Protein AF-A0A1H7LPI2-F1 (afdb_monomer)

Nearest PDB structures (foldseek):
  7bvj-assembly1_A  TM=6.334E-01  e=6.657E+00  Acidithiobacillus ferrooxidans ATCC 23270
  1rw9-assembly1_A  TM=4.620E-01  e=2.361E+00  Paenarthrobacter aurescens
  1rwh-assembly1_A  TM=4.658E-01  e=5.352E+00  Paenarthrobacter aurescens
  4axe-assembly1_A  TM=3.124E-01  e=2.937E+00  Arabidopsis thaliana
  7fe3-assembly1_A  TM=2.904E-01  e=3.459E+00  Flavobacterium johnsoniae UW101

Organism: NCBI:txid332977

Structure (mmCIF, N/CA/C/O backbone):
data_AF-A0A1H7LPI2-F1
#
_entry.id   AF-A0A1H7LPI2-F1
#
loop_
_atom_site.group_PDB
_atom_site.id
_atom_site.type_symbol
_atom_site.label_atom_id
_atom_site.label_alt_id
_atom_site.label_comp_id
_atom_site.label_asym_id
_atom_site.label_entity_id
_atom_site.label_seq_id
_atom_site.pdbx_PDB_ins_code
_atom_site.Cartn_x
_atom_site.Cartn_y
_atom_site.Cartn_z
_atom_site.occupancy
_atom_site.B_iso_or_equiv
_atom_site.auth_seq_id
_atom_site.auth_comp_id
_atom_site.auth_asym_id
_atom_site.auth_atom_id
_atom_site.pdbx_PDB_model_num
ATOM 1 N N . MET A 1 1 ? -0.493 6.783 13.196 1.00 60.69 1 MET A N 1
ATOM 2 C CA . MET A 1 1 ? -0.219 5.356 12.898 1.00 60.69 1 MET A CA 1
ATOM 3 C C . MET A 1 1 ? -0.973 4.312 13.747 1.00 60.69 1 MET A C 1
ATOM 5 O O . MET A 1 1 ? -0.746 3.134 13.519 1.00 60.69 1 MET A O 1
ATOM 9 N N . LYS A 1 2 ? -1.867 4.640 14.705 1.00 65.88 2 LYS A N 1
ATOM 10 C CA . LYS A 1 2 ? -2.526 3.589 15.527 1.00 65.88 2 LYS A CA 1
ATOM 11 C C . LYS A 1 2 ? -3.552 2.739 14.763 1.00 65.88 2 LYS A C 1
ATOM 13 O O . LYS A 1 2 ? -3.877 1.647 15.216 1.00 65.88 2 LYS A O 1
ATOM 18 N N . ASP A 1 3 ? -4.016 3.228 13.621 1.00 87.56 3 ASP A N 1
ATOM 19 C CA . ASP A 1 3 ? -5.085 2.611 12.835 1.00 87.56 3 ASP A CA 1
ATOM 20 C C . ASP A 1 3 ? -4.567 1.705 11.710 1.00 87.56 3 ASP A C 1
ATOM 22 O O . ASP A 1 3 ? -5.349 0.989 11.089 1.00 87.56 3 ASP A O 1
ATOM 26 N N . PHE A 1 4 ? -3.251 1.680 11.470 1.00 90.62 4 PHE A N 1
ATOM 27 C CA . PHE A 1 4 ? -2.644 0.915 10.384 1.00 90.62 4 PHE A CA 1
ATOM 28 C C . PHE A 1 4 ? -1.590 -0.058 10.903 1.00 90.62 4 PHE A C 1
ATOM 30 O O . PHE A 1 4 ? -0.697 0.306 11.667 1.00 90.62 4 PHE A O 1
ATOM 37 N N . LYS A 1 5 ? -1.669 -1.303 10.435 1.00 91.19 5 LYS A N 1
ATOM 38 C CA . LYS A 1 5 ? -0.592 -2.285 10.553 1.00 91.19 5 LYS A CA 1
ATOM 39 C C . LYS A 1 5 ? 0.149 -2.341 9.224 1.00 91.19 5 LYS A C 1
ATOM 41 O O . LYS A 1 5 ? -0.449 -2.721 8.223 1.00 91.19 5 LYS A O 1
ATOM 46 N N . ILE A 1 6 ? 1.423 -1.958 9.232 1.00 89.19 6 ILE A N 1
ATOM 47 C CA . ILE A 1 6 ? 2.294 -1.981 8.053 1.00 89.19 6 ILE A CA 1
ATOM 48 C C . ILE A 1 6 ? 3.168 -3.235 8.134 1.00 89.19 6 ILE A C 1
ATOM 50 O O . ILE A 1 6 ? 4.055 -3.318 8.985 1.00 89.19 6 ILE A O 1
ATOM 54 N N . ASP A 1 7 ? 2.905 -4.193 7.254 1.00 86.00 7 ASP A N 1
ATOM 55 C CA . ASP A 1 7 ? 3.731 -5.368 7.011 1.00 86.00 7 ASP A CA 1
ATOM 56 C C . ASP A 1 7 ? 4.600 -5.077 5.775 1.00 86.00 7 ASP A C 1
ATOM 58 O O . ASP A 1 7 ? 4.116 -4.993 4.646 1.00 86.00 7 ASP A O 1
ATOM 62 N N . THR A 1 8 ? 5.891 -4.838 5.995 1.00 74.81 8 THR A N 1
ATOM 63 C CA . THR A 1 8 ? 6.860 -4.554 4.929 1.00 74.81 8 THR A CA 1
ATOM 64 C C . THR A 1 8 ? 7.531 -5.847 4.476 1.00 74.81 8 THR A C 1
ATOM 66 O O . THR A 1 8 ? 8.139 -6.522 5.306 1.00 74.81 8 THR A O 1
ATOM 69 N N . ASP A 1 9 ? 7.451 -6.160 3.185 1.00 73.25 9 ASP A N 1
ATOM 70 C CA . ASP A 1 9 ? 8.290 -7.172 2.530 1.00 73.25 9 ASP A CA 1
ATOM 71 C C . ASP A 1 9 ? 9.435 -6.472 1.769 1.00 73.25 9 ASP A C 1
ATOM 73 O O . ASP A 1 9 ? 9.399 -5.254 1.615 1.00 73.25 9 ASP A O 1
ATOM 77 N N . GLU A 1 10 ? 10.479 -7.164 1.306 1.00 66.19 10 GLU A N 1
ATOM 78 C CA . GLU A 1 10 ? 11.623 -6.490 0.656 1.00 66.19 10 GLU A CA 1
ATOM 79 C C . GLU A 1 10 ? 11.208 -5.739 -0.623 1.00 66.19 10 GLU A C 1
ATOM 81 O O . GLU A 1 10 ? 11.788 -4.701 -0.941 1.00 66.19 10 GLU A O 1
ATOM 86 N N . LEU A 1 11 ? 10.152 -6.203 -1.301 1.00 77.31 11 LEU A N 1
ATOM 87 C CA . LEU A 1 11 ? 9.702 -5.673 -2.593 1.00 77.31 11 LEU A CA 1
ATOM 88 C C . LEU A 1 11 ? 8.376 -4.903 -2.542 1.00 77.31 11 LEU A C 1
ATOM 90 O O . LEU A 1 11 ? 8.126 -4.077 -3.411 1.00 77.31 11 LEU A O 1
ATOM 94 N N . GLU A 1 12 ? 7.527 -5.144 -1.544 1.00 86.81 12 GLU A N 1
ATOM 95 C CA . GLU A 1 12 ? 6.173 -4.577 -1.483 1.00 86.81 12 GLU A CA 1
ATOM 96 C C . GLU A 1 12 ? 5.836 -4.102 -0.065 1.00 86.81 12 GLU A C 1
ATOM 98 O O . GLU A 1 12 ? 6.505 -4.431 0.924 1.00 86.81 12 GLU A O 1
ATOM 103 N N . ARG A 1 13 ? 4.793 -3.285 0.061 1.00 89.31 13 ARG A N 1
ATOM 104 C CA . ARG A 1 13 ? 4.306 -2.777 1.346 1.00 89.31 13 ARG A CA 1
ATOM 105 C C . ARG A 1 13 ? 2.842 -3.144 1.495 1.00 89.31 13 ARG A C 1
ATOM 107 O O . ARG A 1 13 ? 1.994 -2.626 0.778 1.00 89.31 13 ARG A O 1
ATOM 114 N N . ILE A 1 14 ? 2.538 -4.030 2.436 1.00 92.38 14 ILE A N 1
ATOM 115 C CA . ILE A 1 14 ? 1.165 -4.425 2.737 1.00 92.38 14 ILE A CA 1
ATOM 116 C C . ILE A 1 14 ? 0.693 -3.649 3.958 1.00 92.38 14 ILE A C 1
ATOM 118 O O . ILE A 1 14 ? 1.306 -3.700 5.022 1.00 92.38 14 ILE A O 1
ATOM 122 N N . VAL A 1 15 ? -0.423 -2.942 3.829 1.00 93.19 15 VAL A N 1
ATOM 123 C CA . VAL A 1 15 ? -1.002 -2.163 4.924 1.00 93.19 15 VAL A CA 1
ATOM 124 C C . VAL A 1 15 ? -2.396 -2.660 5.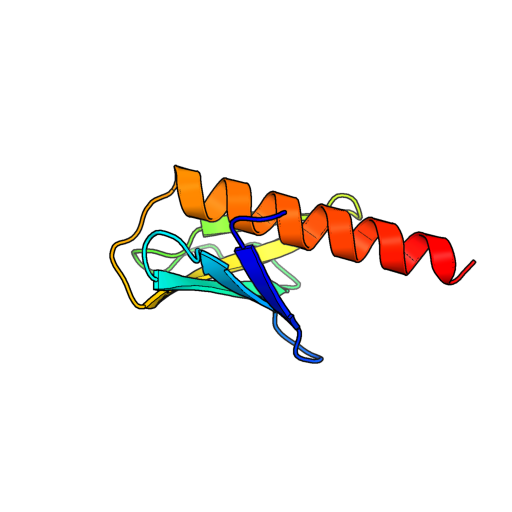222 1.00 93.19 15 VAL A C 1
ATOM 126 O O . VAL A 1 15 ? -3.230 -2.772 4.333 1.00 93.19 15 VAL A O 1
ATOM 129 N N . THR A 1 16 ? -2.668 -2.946 6.490 1.00 94.06 16 THR A N 1
ATOM 130 C CA . THR A 1 16 ? -4.007 -3.289 6.967 1.00 94.06 16 THR A CA 1
ATOM 131 C C . THR A 1 16 ? -4.568 -2.137 7.790 1.00 94.06 16 THR A C 1
ATOM 133 O O . THR A 1 16 ? -3.993 -1.784 8.821 1.00 94.06 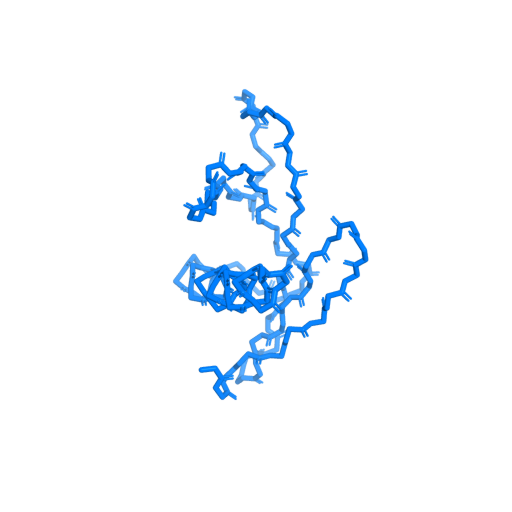16 THR A O 1
ATOM 136 N N . HIS A 1 17 ? -5.708 -1.588 7.378 1.00 94.25 17 HIS A N 1
ATOM 137 C CA . HIS A 1 17 ? -6.478 -0.644 8.180 1.00 94.25 17 HIS A CA 1
ATOM 138 C C . HIS A 1 17 ? -7.242 -1.410 9.269 1.00 94.25 17 HIS A C 1
ATOM 140 O O . HIS A 1 17 ? -8.251 -2.061 9.002 1.00 94.25 17 HIS A O 1
ATOM 146 N N . LEU A 1 18 ? -6.748 -1.359 10.506 1.00 93.75 18 LEU A N 1
ATOM 147 C CA . LEU A 1 18 ? -7.221 -2.163 11.638 1.00 93.75 18 LEU A CA 1
ATOM 148 C C . LEU A 1 18 ? -8.723 -2.008 11.951 1.00 93.75 18 LEU A C 1
ATOM 150 O O . LEU A 1 18 ? -9.353 -3.032 12.215 1.00 93.75 18 LEU A O 1
ATOM 154 N N . PRO A 1 19 ? -9.330 -0.803 11.902 1.00 92.31 19 PRO A N 1
ATOM 155 C CA . PRO A 1 19 ? -10.755 -0.624 12.195 1.00 92.31 19 PRO A CA 1
ATOM 156 C C . PRO A 1 19 ? -11.697 -1.319 11.205 1.00 92.31 19 PRO A C 1
ATOM 158 O O . PRO A 1 19 ? -12.783 -1.744 11.587 1.00 92.31 19 PRO A O 1
ATOM 161 N N . THR A 1 20 ? -11.296 -1.419 9.935 1.00 91.56 20 THR A N 1
ATOM 162 C CA . THR A 1 20 ? -12.155 -1.928 8.843 1.00 91.56 20 THR A CA 1
ATOM 163 C C . THR A 1 20 ? -11.720 -3.295 8.324 1.00 91.56 20 THR A C 1
ATOM 165 O O . THR A 1 20 ? -12.502 -3.995 7.691 1.00 91.56 20 THR A O 1
ATOM 168 N N . GLY A 1 21 ? -10.469 -3.684 8.572 1.00 92.44 21 GLY A N 1
ATOM 169 C CA . GLY A 1 21 ? -9.854 -4.874 7.996 1.00 92.44 21 GLY A CA 1
ATOM 170 C C . GLY A 1 21 ? -9.447 -4.730 6.526 1.00 92.44 21 GLY A C 1
ATOM 171 O O . GLY A 1 21 ? -8.972 -5.717 5.963 1.00 92.44 21 GLY A O 1
ATOM 172 N N . ILE A 1 22 ? -9.604 -3.548 5.910 1.00 93.06 22 ILE A N 1
ATOM 173 C CA . ILE A 1 22 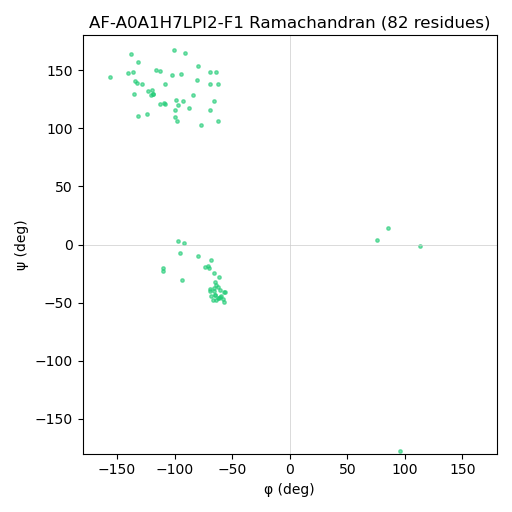? -9.186 -3.311 4.522 1.00 93.06 22 ILE A CA 1
ATOM 174 C C . ILE A 1 22 ? -7.673 -3.487 4.416 1.00 93.06 22 ILE A C 1
ATOM 176 O O . ILE A 1 22 ? -6.920 -3.047 5.291 1.00 93.06 22 ILE A O 1
ATOM 180 N N . LYS A 1 23 ? -7.234 -4.144 3.345 1.00 93.62 23 LYS A N 1
ATOM 181 C CA . LYS A 1 23 ? -5.825 -4.371 3.045 1.00 93.62 23 LYS A CA 1
ATOM 182 C C . LYS A 1 23 ? -5.449 -3.735 1.727 1.00 93.62 23 LYS A C 1
ATOM 184 O O . LYS A 1 23 ? -6.073 -4.019 0.707 1.00 93.62 23 LYS A O 1
ATOM 189 N N . PHE A 1 24 ? -4.372 -2.970 1.765 1.00 93.88 24 PHE A N 1
ATOM 190 C CA . PHE A 1 24 ? -3.745 -2.365 0.606 1.00 93.88 24 PHE A CA 1
ATOM 191 C C . PHE A 1 24 ? -2.374 -2.976 0.370 1.00 93.88 24 PHE A C 1
ATOM 193 O O . PHE A 1 24 ? -1.692 -3.376 1.318 1.00 93.88 24 PHE A O 1
ATOM 200 N N . ARG A 1 25 ? -1.973 -3.028 -0.893 1.00 93.69 25 ARG A N 1
ATOM 201 C CA . ARG A 1 25 ? -0.617 -3.344 -1.319 1.00 93.69 25 ARG A CA 1
ATOM 202 C C . ARG A 1 25 ? -0.073 -2.155 -2.078 1.00 93.69 25 ARG A C 1
ATOM 204 O O . ARG A 1 25 ? -0.721 -1.699 -3.006 1.00 93.69 25 ARG A O 1
ATOM 211 N N . PHE A 1 26 ? 1.111 -1.705 -1.699 1.00 93.56 26 PHE A N 1
ATOM 212 C CA . PHE A 1 26 ? 1.868 -0.712 -2.436 1.00 93.56 26 PHE A CA 1
ATOM 213 C C . PHE A 1 26 ? 3.119 -1.372 -2.997 1.00 93.56 26 PHE A C 1
ATOM 215 O O . PHE A 1 26 ? 3.936 -1.897 -2.234 1.00 93.56 26 PHE A O 1
ATOM 222 N N . SER A 1 27 ? 3.257 -1.341 -4.315 1.00 91.56 27 SER A N 1
ATOM 223 C CA . SER A 1 27 ? 4.400 -1.919 -5.022 1.00 91.56 27 SER A CA 1
ATOM 224 C C . SER A 1 27 ? 5.116 -0.815 -5.801 1.00 91.56 27 SER A C 1
ATOM 226 O O . SER A 1 27 ? 4.442 -0.015 -6.457 1.00 91.56 27 SER A O 1
ATOM 228 N N . PRO A 1 28 ? 6.453 -0.720 -5.718 1.00 91.00 28 PRO A N 1
ATOM 229 C CA . PRO A 1 28 ? 7.198 0.291 -6.448 1.00 91.00 28 PRO A CA 1
ATOM 230 C C . PRO A 1 28 ? 7.145 -0.018 -7.947 1.00 91.00 28 PRO A C 1
ATOM 232 O O . PRO A 1 28 ? 7.101 -1.179 -8.356 1.00 91.00 28 PRO A O 1
ATOM 235 N N . THR A 1 29 ? 7.172 1.024 -8.768 1.00 88.56 29 THR A N 1
ATOM 236 C CA . THR A 1 29 ? 7.269 0.920 -10.224 1.00 88.56 29 THR A CA 1
ATOM 237 C C . THR A 1 29 ? 8.305 1.908 -10.740 1.00 88.56 29 THR A C 1
ATOM 239 O O . THR A 1 29 ? 8.396 3.039 -10.269 1.00 88.56 29 THR A O 1
ATOM 242 N N . ASP A 1 30 ? 9.092 1.489 -11.728 1.00 84.12 30 ASP A N 1
ATOM 243 C CA . ASP A 1 30 ? 10.074 2.360 -12.381 1.00 84.12 30 ASP A CA 1
ATOM 244 C C . ASP A 1 30 ? 9.411 3.383 -13.321 1.00 84.12 30 ASP A C 1
ATOM 246 O O . ASP A 1 30 ? 10.022 4.385 -13.694 1.00 84.12 30 ASP A O 1
ATOM 250 N N . THR A 1 31 ? 8.168 3.124 -13.740 1.00 83.06 31 THR A N 1
ATOM 251 C CA . THR A 1 31 ? 7.445 3.946 -14.717 1.00 83.06 31 THR A CA 1
ATOM 252 C C . THR A 1 31 ? 5.975 4.101 -14.361 1.00 83.06 31 THR A C 1
ATOM 254 O O . THR A 1 31 ? 5.350 3.163 -13.861 1.00 83.06 31 THR A O 1
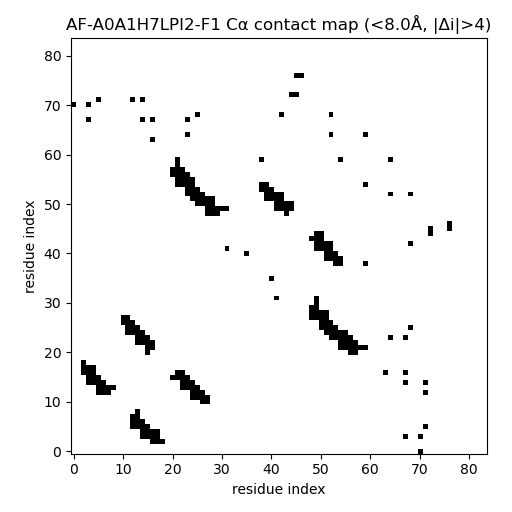ATOM 257 N N . GLU A 1 32 ? 5.403 5.253 -14.704 1.00 85.50 32 GLU A N 1
ATOM 258 C CA . GLU A 1 32 ? 3.961 5.492 -14.645 1.00 85.50 32 GLU A CA 1
ATOM 259 C C . GLU A 1 32 ? 3.261 4.649 -15.727 1.00 85.50 32 GLU A C 1
ATOM 261 O O . GLU A 1 32 ? 3.529 4.841 -16.918 1.00 85.50 32 GLU A O 1
ATOM 266 N N . PRO A 1 33 ? 2.404 3.683 -15.358 1.00 83.25 33 PRO A N 1
ATOM 267 C CA . PRO A 1 33 ? 1.723 2.855 -16.342 1.00 83.25 33 PRO A CA 1
ATOM 268 C C . PRO A 1 33 ? 0.686 3.678 -17.120 1.00 83.25 33 PRO A C 1
ATOM 270 O O . PRO A 1 33 ? -0.071 4.454 -16.540 1.00 83.25 33 PRO A O 1
ATOM 273 N N . GLU A 1 34 ? 0.604 3.472 -18.439 1.00 83.56 34 GLU A N 1
ATOM 274 C CA . GLU A 1 34 ? -0.386 4.153 -19.297 1.00 83.56 34 GLU A CA 1
ATOM 275 C C . GLU A 1 34 ? -1.833 3.740 -18.975 1.00 83.56 34 GLU A C 1
ATOM 277 O O . GLU A 1 34 ? -2.778 4.480 -19.254 1.00 83.56 34 GLU A O 1
ATOM 282 N N . VAL A 1 35 ? -2.012 2.546 -18.401 1.00 85.31 35 VAL A N 1
ATOM 283 C CA . VAL A 1 35 ? -3.303 1.985 -17.996 1.00 85.31 35 VAL A CA 1
ATOM 284 C C . VAL A 1 35 ? -3.161 1.385 -16.602 1.00 85.31 35 VAL A C 1
ATOM 286 O O . VAL A 1 35 ? -2.263 0.580 -16.364 1.00 85.31 35 VAL A O 1
ATOM 289 N N . LEU A 1 36 ? -4.072 1.759 -15.704 1.00 86.69 36 LEU A N 1
ATOM 290 C CA . LEU A 1 36 ? -4.200 1.189 -14.364 1.00 86.69 36 LEU A CA 1
ATOM 291 C C . LEU A 1 36 ? -5.366 0.202 -14.316 1.00 86.69 36 LEU A C 1
ATOM 293 O O . LEU A 1 36 ? -6.393 0.410 -14.971 1.00 86.69 36 LEU A O 1
ATOM 297 N N . ASP A 1 37 ? -5.214 -0.851 -13.516 1.00 84.69 37 ASP A N 1
ATOM 298 C CA . ASP A 1 37 ? -6.307 -1.773 -13.236 1.00 84.69 37 ASP A CA 1
ATOM 299 C C . ASP A 1 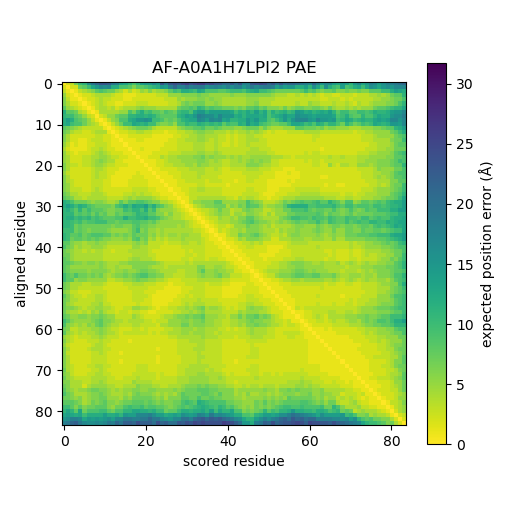37 ? -7.448 -1.060 -12.479 1.00 84.69 37 ASP A C 1
ATOM 301 O O . ASP A 1 37 ? -7.208 -0.136 -11.692 1.00 84.69 37 ASP A O 1
ATOM 305 N N . PRO A 1 38 ? -8.715 -1.465 -12.688 1.00 76.94 38 PRO A N 1
ATOM 306 C CA . PRO A 1 38 ? -9.842 -0.911 -11.949 1.00 76.94 38 PRO A CA 1
ATOM 307 C C . PRO A 1 38 ? -9.702 -1.211 -10.448 1.00 76.94 38 PRO A C 1
ATOM 309 O O . PRO A 1 38 ? -9.923 -2.340 -10.013 1.00 76.94 38 PRO A O 1
ATOM 312 N N . GLY A 1 39 ? -9.352 -0.194 -9.658 1.00 79.12 39 GLY A N 1
ATOM 313 C CA . GLY A 1 39 ? -9.106 -0.311 -8.214 1.00 79.12 39 GLY A CA 1
ATOM 314 C C . GLY A 1 39 ? -7.653 -0.078 -7.793 1.00 79.12 39 GLY A C 1
ATOM 315 O O . GLY A 1 39 ? -7.380 -0.096 -6.588 1.00 79.12 39 GLY A O 1
ATOM 316 N N . SER A 1 40 ? -6.763 0.169 -8.759 1.00 89.69 40 SER A N 1
ATOM 317 C CA . SER A 1 40 ? -5.382 0.591 -8.533 1.00 89.69 40 SER A CA 1
ATOM 318 C C . SER A 1 40 ? -5.243 2.114 -8.586 1.00 89.69 40 SER A C 1
ATOM 320 O O . SER A 1 40 ? -5.925 2.785 -9.363 1.00 89.69 40 SER A O 1
ATOM 322 N N . VAL A 1 41 ? -4.330 2.662 -7.787 1.00 90.44 41 VAL A N 1
ATOM 323 C CA . VAL A 1 41 ? -4.037 4.101 -7.715 1.00 90.44 41 VAL A CA 1
ATOM 324 C C . VAL A 1 41 ? -2.540 4.334 -7.881 1.00 90.44 41 VAL A C 1
ATOM 326 O O . VAL A 1 41 ? -1.726 3.601 -7.321 1.00 90.44 41 VAL A O 1
ATOM 329 N N . LEU A 1 42 ? -2.177 5.362 -8.649 1.00 91.81 42 LEU A N 1
ATOM 330 C CA . LEU A 1 42 ? -0.795 5.815 -8.791 1.00 91.81 42 LEU A CA 1
ATOM 331 C C . LEU A 1 42 ? -0.431 6.757 -7.639 1.00 91.81 42 LEU A C 1
ATOM 333 O O . LEU A 1 42 ? -1.152 7.715 -7.359 1.00 91.81 42 LEU A O 1
ATOM 337 N N . LEU A 1 43 ? 0.683 6.472 -6.976 1.00 92.25 43 LEU A N 1
ATOM 338 C CA . LEU A 1 43 ? 1.151 7.139 -5.767 1.00 92.25 43 LEU A CA 1
ATOM 339 C C . LEU A 1 43 ? 2.628 7.507 -5.914 1.00 92.25 43 LEU A C 1
ATOM 341 O O . LEU A 1 43 ? 3.359 6.900 -6.696 1.00 92.25 43 LEU A O 1
ATOM 345 N N . TYR A 1 44 ? 3.072 8.492 -5.140 1.00 90.00 44 TYR A N 1
ATOM 346 C CA . TYR A 1 44 ? 4.448 8.983 -5.168 1.00 90.00 44 TYR A CA 1
ATOM 347 C C . TYR A 1 44 ? 4.975 9.105 -3.742 1.00 90.00 44 TYR A C 1
ATOM 349 O O . TYR A 1 44 ? 4.235 9.531 -2.848 1.00 90.00 44 TYR A O 1
ATOM 357 N N . ASP A 1 45 ? 6.227 8.707 -3.529 1.00 88.06 45 ASP A N 1
ATOM 358 C CA . ASP A 1 45 ? 6.916 8.887 -2.248 1.00 88.06 45 ASP A CA 1
ATOM 359 C C . ASP A 1 45 ? 7.680 10.219 -2.207 1.00 88.06 45 ASP A C 1
ATOM 361 O O . ASP A 1 45 ? 7.922 10.856 -3.236 1.00 88.06 45 ASP A O 1
ATOM 365 N N . ASP A 1 46 ? 8.076 10.650 -1.007 1.00 85.00 46 ASP A N 1
ATOM 366 C CA . ASP A 1 46 ? 8.781 11.928 -0.809 1.00 85.00 46 ASP A CA 1
ATOM 367 C C . ASP A 1 46 ? 10.210 11.945 -1.388 1.00 85.00 46 ASP A C 1
ATOM 369 O O . ASP A 1 46 ? 10.821 13.008 -1.516 1.00 85.00 46 ASP A O 1
ATOM 373 N N . LEU A 1 47 ? 10.758 10.781 -1.750 1.00 83.94 47 LEU A N 1
ATOM 374 C CA . LEU A 1 47 ? 12.060 10.617 -2.403 1.00 83.94 47 LEU A CA 1
ATOM 375 C C . LEU A 1 47 ? 11.947 10.605 -3.938 1.00 83.94 47 LEU A C 1
ATOM 377 O O . LEU A 1 47 ? 12.966 10.506 -4.624 1.00 83.94 47 LEU A O 1
ATOM 381 N N . GLY A 1 48 ? 10.735 10.758 -4.481 1.00 84.06 48 GLY A N 1
ATOM 382 C CA . GLY A 1 48 ? 10.465 10.798 -5.916 1.00 84.06 48 GLY A CA 1
ATOM 383 C C . GLY A 1 48 ? 10.289 9.426 -6.567 1.00 84.06 48 GLY A C 1
ATOM 384 O O . GLY A 1 48 ? 10.328 9.343 -7.795 1.00 84.06 48 GLY A O 1
ATOM 385 N N . GLY A 1 49 ? 10.109 8.357 -5.789 1.00 88.94 49 GLY A N 1
ATOM 386 C CA . GLY A 1 49 ? 9.728 7.054 -6.326 1.00 88.94 49 GLY A CA 1
ATOM 387 C C . GLY A 1 49 ? 8.231 6.970 -6.635 1.00 88.94 49 GLY A C 1
ATOM 388 O O . GLY A 1 49 ? 7.402 7.683 -6.062 1.00 88.94 49 GLY A O 1
ATOM 389 N N . VAL A 1 50 ? 7.892 6.099 -7.584 1.00 91.81 50 VAL A N 1
ATOM 390 C CA . VAL A 1 50 ? 6.525 5.891 -8.072 1.00 91.81 50 VAL A CA 1
ATOM 391 C C . VAL A 1 50 ? 6.019 4.546 -7.568 1.00 91.81 50 VAL A C 1
ATOM 393 O O . VAL A 1 50 ? 6.748 3.554 -7.571 1.00 91.81 50 VAL A O 1
ATOM 396 N N . TRP A 1 51 ? 4.766 4.508 -7.127 1.00 92.56 51 TRP A N 1
ATOM 397 C CA . TRP A 1 51 ? 4.153 3.346 -6.495 1.00 92.56 51 TRP A CA 1
ATOM 398 C C . TRP A 1 51 ? 2.748 3.099 -7.025 1.00 92.56 51 TRP A C 1
ATOM 400 O O . TRP A 1 51 ? 2.017 4.026 -7.365 1.00 92.56 51 TRP A O 1
ATOM 410 N N . ILE A 1 52 ? 2.355 1.831 -7.054 1.00 93.00 52 ILE A N 1
ATOM 411 C CA . ILE A 1 52 ? 0.997 1.397 -7.374 1.00 93.00 52 ILE A CA 1
ATOM 412 C C . ILE A 1 52 ? 0.346 0.877 -6.102 1.00 93.00 52 ILE A C 1
ATOM 414 O O . ILE A 1 52 ? 0.871 -0.041 -5.473 1.00 93.00 52 ILE A O 1
ATOM 418 N N . GLY A 1 53 ? -0.778 1.478 -5.721 1.00 93.69 53 GLY A N 1
ATOM 419 C CA . GLY A 1 53 ? -1.621 1.051 -4.613 1.00 93.69 53 GLY A CA 1
ATOM 420 C C . GLY A 1 53 ? -2.793 0.204 -5.092 1.00 93.69 53 GLY A C 1
ATOM 421 O O . GLY A 1 53 ? -3.632 0.700 -5.830 1.00 93.69 53 GLY A O 1
ATOM 422 N N . ASP A 1 54 ? -2.888 -1.038 -4.624 1.00 93.44 54 ASP A N 1
ATOM 423 C CA . ASP A 1 54 ? -3.978 -1.972 -4.911 1.00 93.44 54 ASP A CA 1
ATOM 424 C C . ASP A 1 54 ? -4.763 -2.326 -3.648 1.00 93.44 54 ASP A C 1
ATOM 426 O O . ASP A 1 54 ? -4.201 -2.438 -2.556 1.00 93.44 54 ASP A O 1
ATOM 430 N N . VAL A 1 55 ? -6.054 -2.625 -3.801 1.00 92.88 55 VAL A N 1
ATOM 431 C CA . VAL A 1 55 ? -6.860 -3.241 -2.737 1.00 92.88 55 VAL A CA 1
ATOM 432 C C . VAL A 1 55 ? -6.737 -4.755 -2.816 1.00 92.88 55 VAL A C 1
ATOM 434 O O . VAL A 1 55 ? -7.145 -5.382 -3.788 1.00 92.88 55 VAL A O 1
ATOM 437 N N . VAL A 1 56 ? 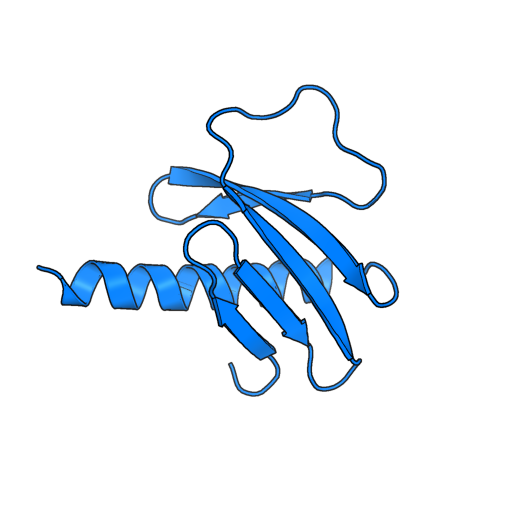-6.200 -5.360 -1.761 1.00 91.12 56 VAL A N 1
ATOM 438 C CA . VAL A 1 56 ? -6.002 -6.814 -1.663 1.00 91.12 56 VAL A CA 1
ATOM 439 C C . VAL A 1 56 ? -7.177 -7.490 -0.960 1.00 91.12 56 VAL A C 1
ATOM 441 O O . VAL A 1 56 ? -7.490 -8.650 -1.226 1.00 91.12 56 VAL A O 1
ATOM 444 N N . ALA A 1 57 ? -7.825 -6.785 -0.032 1.00 91.38 57 ALA A N 1
ATOM 445 C CA . ALA A 1 57 ? -9.007 -7.274 0.666 1.00 91.38 57 ALA A CA 1
ATOM 446 C C . ALA A 1 57 ? -9.855 -6.11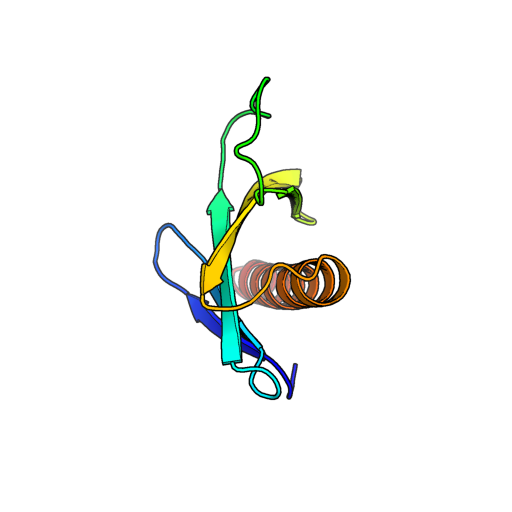2 1.188 1.00 91.38 57 ALA A C 1
ATOM 448 O O . ALA A 1 57 ? -9.311 -5.131 1.688 1.00 91.38 57 ALA A O 1
ATOM 449 N N . GLY A 1 58 ? -11.177 -6.275 1.154 1.00 89.75 58 GLY A N 1
ATOM 450 C CA . GLY A 1 58 ? -12.131 -5.242 1.560 1.00 89.75 58 GLY A CA 1
ATOM 451 C C . GLY A 1 58 ? -12.650 -4.423 0.379 1.00 89.75 58 GLY A C 1
ATOM 452 O O . GLY A 1 58 ? -12.348 -4.715 -0.776 1.00 89.75 58 GLY A O 1
ATOM 453 N N . GLU A 1 59 ? -13.478 -3.430 0.685 1.00 89.38 59 GLU A N 1
ATOM 454 C CA . GLU A 1 59 ? -13.978 -2.473 -0.302 1.00 89.38 59 GLU A CA 1
ATOM 455 C C . GLU A 1 59 ? -12.918 -1.397 -0.558 1.00 89.38 59 GLU A C 1
ATOM 457 O O . GLU A 1 59 ? -12.216 -0.984 0.368 1.00 89.38 59 GLU A O 1
ATOM 462 N N . HIS A 1 60 ? -12.778 -0.974 -1.817 1.00 88.25 60 HIS A N 1
ATOM 463 C CA . HIS A 1 60 ? -11.881 0.123 -2.156 1.00 88.25 60 HIS A CA 1
ATOM 464 C C . HIS A 1 60 ? -12.389 1.418 -1.529 1.00 88.25 60 HIS A C 1
ATOM 466 O O . HIS A 1 60 ? -13.509 1.847 -1.799 1.00 88.25 60 HIS A O 1
ATOM 472 N N . ASP A 1 61 ? -11.530 2.046 -0.736 1.00 91.12 61 ASP A N 1
ATOM 473 C CA . ASP A 1 61 ? -11.766 3.352 -0.142 1.00 91.12 61 ASP A CA 1
ATOM 474 C C . ASP A 1 61 ? -10.522 4.213 -0.375 1.00 91.12 61 ASP A C 1
ATOM 476 O O . ASP A 1 61 ? -9.450 3.947 0.179 1.00 91.12 61 ASP A O 1
ATOM 480 N N . GLU A 1 62 ? -10.671 5.220 -1.233 1.00 88.81 62 GLU A N 1
ATOM 481 C CA . GLU A 1 62 ? -9.587 6.108 -1.658 1.00 88.81 62 GLU A CA 1
ATOM 482 C C . GLU A 1 62 ? -9.009 6.905 -0.478 1.00 88.81 62 GLU A C 1
ATOM 484 O O . GLU A 1 62 ? -7.796 7.084 -0.380 1.00 88.81 62 GLU A O 1
ATOM 489 N N . VAL A 1 63 ? -9.852 7.318 0.476 1.00 91.31 63 VAL A N 1
ATOM 490 C CA . VAL A 1 63 ? -9.423 8.095 1.648 1.00 91.31 63 VAL A CA 1
ATOM 491 C C . VAL A 1 63 ? -8.561 7.232 2.564 1.00 91.31 63 VAL A C 1
ATOM 493 O O . VAL A 1 63 ? -7.508 7.668 3.033 1.00 91.31 63 VAL A O 1
ATOM 496 N N . ILE A 1 64 ? -8.988 5.993 2.811 1.00 92.81 64 ILE A N 1
ATOM 497 C CA . ILE A 1 64 ? -8.229 5.060 3.648 1.00 92.81 64 ILE A CA 1
ATOM 498 C C . ILE A 1 64 ? -6.935 4.640 2.936 1.00 92.81 64 ILE A C 1
ATOM 500 O O . ILE A 1 64 ? -5.899 4.535 3.593 1.00 92.81 64 ILE A O 1
ATOM 504 N N . MET A 1 65 ? -6.966 4.435 1.616 1.00 91.94 65 MET A N 1
ATOM 505 C CA . MET A 1 65 ? -5.774 4.106 0.831 1.00 91.94 65 MET A CA 1
ATOM 506 C C . MET A 1 65 ? -4.735 5.231 0.890 1.00 91.94 65 MET A C 1
ATOM 508 O O . MET A 1 65 ? -3.566 4.954 1.152 1.00 91.94 65 MET A O 1
ATOM 512 N N . GLN A 1 66 ? -5.154 6.487 0.715 1.00 92.00 66 GLN A N 1
ATOM 513 C CA . GLN A 1 66 ? -4.256 7.637 0.797 1.00 92.00 66 GLN A CA 1
ATOM 514 C C . GLN A 1 66 ? -3.617 7.741 2.189 1.00 92.00 66 GLN A C 1
ATOM 516 O O . GLN A 1 66 ? -2.398 7.842 2.305 1.00 92.00 66 GLN A O 1
ATOM 521 N N . ALA A 1 67 ? -4.417 7.607 3.250 1.00 92.62 67 ALA A N 1
ATOM 522 C CA . ALA A 1 67 ? -3.910 7.626 4.621 1.00 92.62 67 ALA A CA 1
ATOM 523 C C . ALA A 1 67 ? -2.961 6.446 4.920 1.00 92.62 67 ALA A C 1
ATOM 525 O O . ALA A 1 67 ? -1.991 6.588 5.668 1.00 92.62 67 ALA A O 1
ATOM 526 N N . ALA A 1 68 ? -3.221 5.273 4.332 1.00 92.62 68 ALA A N 1
ATOM 527 C CA . ALA A 1 68 ? -2.330 4.120 4.417 1.00 92.62 68 ALA A CA 1
ATOM 528 C C . ALA A 1 68 ? -0.997 4.380 3.698 1.00 92.62 68 ALA A C 1
ATOM 530 O O . ALA A 1 68 ? 0.053 4.011 4.227 1.00 92.62 68 ALA A O 1
ATOM 531 N N . TRP A 1 69 ? -1.033 5.035 2.533 1.00 93.19 69 TRP A N 1
ATOM 532 C CA . TRP A 1 69 ? 0.160 5.426 1.786 1.00 93.19 69 TRP A CA 1
ATOM 533 C C . TRP A 1 69 ? 1.011 6.439 2.554 1.00 93.19 69 TRP A C 1
ATOM 535 O O . TRP A 1 69 ? 2.207 6.220 2.729 1.00 93.19 69 TRP A O 1
ATOM 545 N N . GLU A 1 70 ? 0.399 7.493 3.096 1.00 91.00 70 GLU A N 1
ATOM 546 C CA . GLU A 1 70 ? 1.098 8.493 3.912 1.00 91.00 70 GLU A CA 1
ATOM 547 C C . GLU A 1 70 ? 1.810 7.848 5.110 1.00 91.00 70 GLU A C 1
ATOM 549 O O . GLU A 1 70 ? 2.963 8.165 5.395 1.00 91.00 70 GLU A O 1
ATOM 554 N N . ALA A 1 71 ? 1.170 6.876 5.770 1.00 90.06 71 ALA A N 1
ATOM 555 C CA . ALA A 1 71 ? 1.792 6.136 6.865 1.00 90.06 71 ALA A CA 1
ATOM 556 C C . ALA A 1 71 ? 2.990 5.280 6.404 1.00 90.06 71 ALA A C 1
ATOM 558 O O . ALA A 1 71 ? 3.978 5.158 7.128 1.00 90.06 71 ALA A O 1
ATOM 559 N N . VAL A 1 72 ? 2.930 4.674 5.215 1.00 89.06 72 VAL A N 1
ATOM 560 C CA . VAL A 1 72 ? 4.068 3.929 4.647 1.00 89.06 72 VAL A CA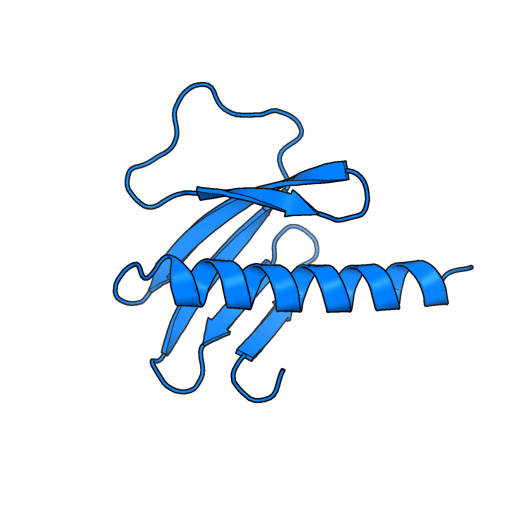 1
ATOM 561 C C . VAL A 1 72 ? 5.217 4.866 4.307 1.00 89.06 72 VAL A C 1
ATOM 563 O O . VAL A 1 72 ? 6.355 4.587 4.684 1.00 89.06 72 VAL A O 1
ATOM 566 N N . ASN A 1 73 ? 4.912 5.968 3.628 1.00 87.69 73 ASN A N 1
ATOM 567 C CA . ASN A 1 73 ? 5.892 6.934 3.165 1.00 87.69 73 ASN A CA 1
ATOM 568 C C . ASN A 1 73 ? 6.601 7.627 4.346 1.00 87.69 73 ASN A C 1
ATOM 570 O O . ASN A 1 73 ? 7.828 7.665 4.376 1.00 87.69 73 ASN A O 1
ATOM 574 N N . GLU A 1 74 ? 5.864 8.040 5.388 1.00 86.12 74 GLU A N 1
ATOM 575 C CA . GLU A 1 74 ? 6.443 8.594 6.625 1.00 86.12 74 GLU A CA 1
ATOM 576 C C . GLU A 1 74 ? 7.431 7.612 7.269 1.00 86.12 74 GLU A C 1
ATOM 578 O O . GLU A 1 74 ? 8.576 7.972 7.554 1.00 86.12 74 GLU A O 1
ATOM 583 N N . LYS A 1 75 ? 7.025 6.345 7.437 1.00 83.50 75 LYS A N 1
ATOM 584 C CA . LYS A 1 75 ? 7.887 5.315 8.028 1.00 83.50 75 LYS A CA 1
ATOM 585 C C . LYS A 1 75 ? 9.153 5.099 7.197 1.00 83.50 75 LYS A C 1
ATOM 587 O O . LYS A 1 75 ? 10.247 5.018 7.753 1.00 83.50 75 LYS A O 1
ATOM 592 N N . TYR A 1 76 ? 9.008 5.015 5.877 1.00 78.50 76 TYR A N 1
ATOM 593 C CA . TYR A 1 76 ? 10.129 4.804 4.966 1.00 78.50 76 TYR A CA 1
ATOM 594 C C . TYR A 1 76 ? 11.106 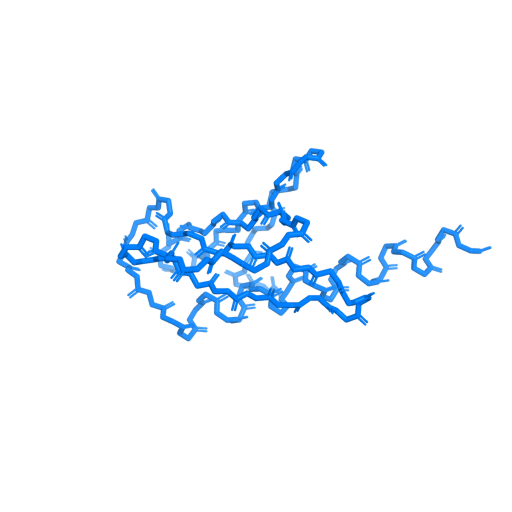5.983 4.982 1.00 78.50 76 TYR A C 1
ATOM 596 O O . TYR A 1 76 ? 12.318 5.789 5.091 1.00 78.50 76 TYR A O 1
ATOM 604 N N . TRP A 1 77 ? 10.584 7.209 4.969 1.00 79.81 77 TRP A N 1
ATOM 605 C CA . TRP A 1 77 ? 11.379 8.418 5.123 1.00 79.81 77 TRP A CA 1
ATOM 606 C C . TRP A 1 77 ? 12.158 8.419 6.446 1.00 79.81 77 TRP A C 1
ATOM 608 O O . TRP A 1 77 ? 13.369 8.647 6.455 1.00 79.81 77 TRP A O 1
ATOM 618 N N . GLU A 1 78 ? 11.513 8.092 7.569 1.00 81.38 78 GLU A N 1
ATOM 619 C CA . GLU A 1 78 ? 12.184 7.994 8.869 1.00 81.38 78 GLU A CA 1
ATOM 620 C C . GLU A 1 78 ? 13.298 6.935 8.904 1.00 81.38 78 GLU A C 1
ATOM 622 O O . GLU A 1 78 ? 14.335 7.163 9.535 1.00 81.38 78 GLU A O 1
ATOM 627 N N . GLU A 1 79 ? 13.096 5.783 8.260 1.00 77.31 79 GLU A N 1
ATOM 628 C CA . GLU A 1 79 ? 14.106 4.723 8.151 1.00 77.31 79 GLU A CA 1
ATOM 629 C C . GLU A 1 79 ? 15.279 5.146 7.253 1.00 77.31 79 GLU A C 1
ATOM 631 O O . GLU A 1 79 ? 16.438 4.932 7.621 1.00 77.31 79 GLU A O 1
ATOM 636 N N . SER A 1 80 ? 15.007 5.834 6.139 1.00 72.38 80 SER A N 1
ATOM 637 C CA . SER A 1 80 ? 16.049 6.330 5.232 1.00 72.38 80 SER A CA 1
ATOM 638 C C . SER A 1 80 ? 17.012 7.300 5.932 1.00 72.38 80 SER A C 1
ATOM 640 O O . SER A 1 80 ? 18.225 7.117 5.861 1.00 72.38 80 SER A O 1
ATOM 642 N N . ARG A 1 81 ? 16.495 8.240 6.739 1.00 71.88 81 ARG A N 1
ATOM 643 C CA . ARG A 1 81 ? 17.320 9.208 7.488 1.00 71.88 81 ARG A CA 1
ATOM 644 C C . ARG A 1 81 ? 18.132 8.609 8.636 1.00 71.88 81 ARG A C 1
ATOM 646 O O . ARG A 1 81 ? 19.041 9.258 9.138 1.00 71.88 81 ARG A O 1
ATOM 653 N N . LYS A 1 82 ? 17.763 7.430 9.145 1.00 66.38 82 LYS A N 1
ATOM 654 C CA . LYS A 1 82 ? 18.531 6.744 10.204 1.00 66.38 82 LYS A CA 1
ATOM 655 C C . LYS A 1 82 ? 19.749 6.005 9.655 1.00 66.38 82 LYS A C 1
ATOM 657 O O . LYS A 1 82 ? 20.554 5.515 10.443 1.00 66.38 82 LYS A O 1
ATOM 662 N N . THR A 1 83 ? 19.844 5.894 8.334 1.00 57.44 83 THR A N 1
ATOM 663 C CA . THR A 1 83 ? 20.902 5.159 7.638 1.00 57.44 83 THR A CA 1
ATOM 664 C C . THR A 1 83 ? 22.039 6.089 7.169 1.00 57.44 83 THR A C 1
ATOM 666 O O . THR A 1 83 ? 22.998 5.611 6.567 1.00 57.44 83 THR A O 1
ATOM 669 N N . GLU A 1 84 ? 21.971 7.390 7.490 1.00 47.72 84 GLU A N 1
ATOM 670 C CA . GLU A 1 84 ? 23.044 8.393 7.319 1.00 47.72 84 GLU A CA 1
ATOM 671 C C . GLU A 1 84 ? 23.831 8.624 8.620 1.00 47.72 84 GLU A C 1
ATOM 673 O O . GLU A 1 84 ? 25.084 8.621 8.556 1.00 47.72 84 GLU A O 1
#

Foldseek 3Di:
DVQWDWDDDPFKIWIARNVFRWIKIKGWDPDDDPDDDDAWDWDAAPVGTIIIIHTPDDDRDPVVSVVRVVVVRVVVVVVVVVVD

Secondary structure (DSSP, 8-state):
-TTEEEEE-SS-EEEEETTT--EEEEEEESS--SS--TTEEEEE-TTS-EEEEEEEES---HHHHHHHHHHHHHHHHHHHHTT-

Radius of gyration: 12.5 Å; Cα contacts (8 Å, |Δi|>4): 130; chains: 1; bounding box: 37×19×35 Å

pLDDT: mean 86.1, std 9.07, range [47.72, 94.25]

Solvent-accessible surface area (backbone atoms only — not comparable to full-atom values): 5048 Å² total; per-residue (Å²): 115,93,54,52,48,77,51,76,53,102,74,38,37,38,33,32,36,64,91,78,61,29,24,36,35,38,34,72,43,100,63,88,69,96,71,73,60,98,70,48,44,86,46,73,42,97,88,73,48,39,29,41,37,36,65,77,39,72,77,87,46,70,70,61,49,52,55,51,48,53,54,49,41,53,53,50,53,58,53,56,67,72,74,114

Mean predicted aligned error: 5.12 Å

Sequence (84 aa):
MKDFKIDTDELERIVTHLPTGIKFRFSPTDTEPEVLDPGSVLLYDDLGGVWIGDVVAGEHDEVIMQAAWEAVNEKYWEESRKTE